Protein AF-A0A164QNR6-F1 (afdb_monomer_lite)

Foldseek 3Di:
DPPPPPLVQPDDQAKWKQQQVVRAIFGFNDDDPFKTKGWGDDPDPPDDIDIDIDGSVGIDIDDPPPDPD

Secondary structure (DSSP, 8-state):
------------TT-EEEETTTTEEEEEEEE-SSEEEEEE--SSTTPPPPEEEEEGGGEEEE-------

InterPro domains:
  IPR018690 Protein of unknown function DUF2187 [PF09953] (15-61)

Structure (mmCIF, N/CA/C/O backbone):
data_AF-A0A164QNR6-F1
#
_entry.id   AF-A0A164QNR6-F1
#
loop_
_atom_site.group_PDB
_atom_site.id
_atom_site.type_symbol
_atom_site.label_atom_id
_atom_site.label_alt_id
_atom_site.label_comp_id
_atom_site.label_asym_id
_atom_site.label_entity_id
_atom_site.label_seq_id
_atom_site.pdbx_PDB_ins_code
_atom_site.Cartn_x
_atom_site.Cartn_y
_atom_site.Cartn_z
_atom_site.occupancy
_atom_site.B_iso_or_equiv
_atom_site.auth_seq_id
_atom_site.auth_comp_id
_atom_site.auth_asym_id
_atom_site.auth_atom_id
_atom_site.pdbx_PDB_model_num
ATOM 1 N N . MET A 1 1 ? -24.012 8.266 25.225 1.00 42.75 1 MET A N 1
ATOM 2 C CA . MET A 1 1 ? -22.642 8.729 24.908 1.00 42.75 1 MET A CA 1
ATOM 3 C C . MET A 1 1 ? -22.453 8.612 23.405 1.00 42.75 1 MET A C 1
ATOM 5 O O . MET A 1 1 ? -22.522 7.501 22.899 1.00 42.75 1 MET A O 1
ATOM 9 N N . LYS A 1 2 ? -22.311 9.726 22.677 1.00 42.31 2 LYS A N 1
ATOM 10 C CA . LYS A 1 2 ? -21.870 9.675 21.277 1.00 42.31 2 LYS A CA 1
ATOM 11 C C . LYS A 1 2 ? -20.363 9.466 21.333 1.00 42.31 2 LYS A C 1
ATOM 13 O O . LYS A 1 2 ? -19.636 10.372 21.712 1.00 42.31 2 LYS A O 1
ATOM 18 N N . SER A 1 3 ? -19.911 8.241 21.103 1.00 46.62 3 SER A N 1
ATOM 19 C CA . SER A 1 3 ? -18.495 7.986 20.882 1.00 46.62 3 SER A CA 1
ATOM 20 C C . SER A 1 3 ? -18.133 8.666 19.569 1.00 46.62 3 SER A C 1
ATOM 22 O O . SER A 1 3 ? -18.508 8.173 18.505 1.00 46.62 3 SER A O 1
ATOM 24 N N . ASP A 1 4 ? -17.452 9.807 19.650 1.00 46.41 4 ASP A N 1
ATOM 25 C CA . ASP A 1 4 ? -16.728 10.383 18.524 1.00 46.41 4 ASP A CA 1
ATOM 26 C C . ASP A 1 4 ? -15.654 9.374 18.122 1.00 46.41 4 ASP A C 1
ATOM 28 O O . ASP A 1 4 ? -14.515 9.402 18.594 1.00 46.41 4 ASP A O 1
ATOM 32 N N . VAL A 1 5 ? -16.038 8.413 17.282 1.00 46.78 5 VAL A N 1
ATOM 33 C CA . VAL A 1 5 ? -15.096 7.552 16.584 1.00 46.78 5 VAL A CA 1
ATOM 34 C C . VAL A 1 5 ? -14.369 8.475 15.622 1.00 46.78 5 VAL A C 1
ATOM 36 O O . VAL A 1 5 ? -14.766 8.654 14.472 1.00 46.78 5 VAL A O 1
ATOM 39 N N . LYS A 1 6 ? -13.304 9.110 16.112 1.00 42.09 6 LYS A N 1
ATOM 40 C CA . LYS A 1 6 ? -12.288 9.707 15.259 1.00 42.09 6 LYS A CA 1
ATOM 41 C C . LYS A 1 6 ? -11.667 8.557 14.476 1.00 42.09 6 LYS A C 1
ATOM 43 O O . LYS A 1 6 ? -10.711 7.925 14.921 1.00 42.09 6 LYS A O 1
ATOM 48 N N . ASN A 1 7 ? -12.260 8.246 13.326 1.00 44.38 7 ASN A N 1
ATOM 49 C CA . ASN A 1 7 ? -11.636 7.419 12.312 1.00 44.38 7 ASN A CA 1
ATOM 50 C C . ASN A 1 7 ? -10.444 8.214 11.769 1.00 44.38 7 ASN A C 1
ATOM 52 O O . ASN A 1 7 ? -10.545 8.915 10.769 1.00 44.38 7 ASN A O 1
ATOM 56 N N . ASN A 1 8 ? -9.316 8.143 12.472 1.00 47.84 8 ASN A N 1
ATOM 57 C CA . ASN A 1 8 ? -8.077 8.812 12.084 1.00 47.84 8 ASN A CA 1
ATOM 58 C C . ASN A 1 8 ? -7.430 8.174 10.833 1.00 47.84 8 ASN A C 1
ATOM 60 O O . ASN A 1 8 ? -6.338 8.581 10.447 1.00 47.84 8 ASN A O 1
ATOM 64 N N . ASN A 1 9 ? -8.094 7.207 10.185 1.00 57.81 9 ASN A N 1
ATOM 65 C CA . ASN A 1 9 ? -7.571 6.426 9.066 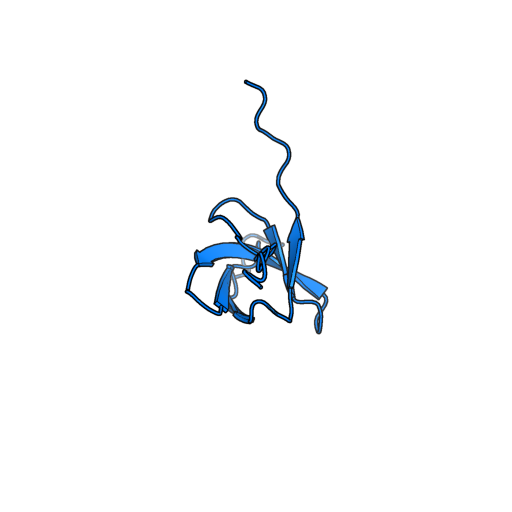1.00 57.81 9 ASN A CA 1
ATOM 66 C C . ASN A 1 9 ? -8.213 6.795 7.719 1.00 57.81 9 ASN A C 1
ATOM 68 O O . ASN A 1 9 ? -8.372 5.930 6.863 1.00 57.81 9 ASN A O 1
ATOM 72 N N . SER A 1 10 ? -8.576 8.059 7.487 1.00 66.50 10 SER A N 1
ATOM 73 C CA . SER A 1 10 ? -8.989 8.508 6.151 1.00 66.50 10 SER A CA 1
ATOM 74 C C . SER A 1 10 ? -7.757 8.657 5.245 1.00 66.50 10 SER A C 1
ATOM 76 O O . SER A 1 10 ? -7.239 9.761 5.074 1.00 66.50 10 SER A O 1
ATOM 78 N N . ALA A 1 11 ? -7.242 7.543 4.725 1.00 72.00 11 ALA A N 1
ATOM 79 C CA . ALA A 1 11 ? -6.257 7.584 3.651 1.00 72.00 11 ALA A CA 1
ATOM 80 C C . ALA A 1 11 ? -6.883 8.251 2.416 1.00 72.00 11 ALA A C 1
ATOM 82 O O . ALA A 1 11 ? -8.046 8.001 2.096 1.00 72.00 11 ALA A O 1
ATOM 83 N N . ASN A 1 12 ? -6.126 9.112 1.745 1.00 81.12 12 ASN A N 1
ATOM 84 C CA . ASN A 1 12 ? -6.494 9.733 0.478 1.00 81.12 12 ASN A CA 1
ATOM 85 C C . ASN A 1 12 ? -5.709 9.076 -0.671 1.00 81.12 12 ASN A C 1
ATOM 87 O O . ASN A 1 12 ? -4.632 8.534 -0.450 1.00 81.12 12 ASN A O 1
ATOM 91 N N . LEU A 1 13 ? -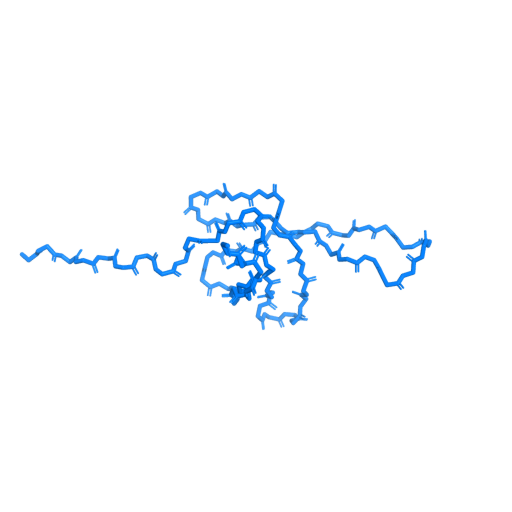6.211 9.173 -1.904 1.00 79.75 13 LEU A N 1
ATOM 92 C CA . LEU A 1 13 ? -5.549 8.700 -3.130 1.00 79.75 13 LEU A CA 1
ATOM 93 C C . LEU A 1 13 ? -4.154 9.312 -3.359 1.00 79.75 13 LEU A C 1
ATOM 95 O O . LEU A 1 13 ? -3.363 8.781 -4.119 1.00 79.75 13 LEU A O 1
ATOM 99 N N . ASN A 1 14 ? -3.827 10.420 -2.694 1.00 77.06 14 ASN A N 1
ATOM 100 C CA . ASN A 1 14 ? -2.513 11.066 -2.808 1.00 77.06 14 ASN A CA 1
ATOM 101 C C . ASN A 1 14 ? -1.583 10.772 -1.625 1.00 77.06 14 ASN A C 1
ATOM 103 O O . ASN A 1 14 ? -0.461 11.290 -1.570 1.00 77.06 14 ASN A O 1
ATOM 107 N N . ASP A 1 15 ? -2.057 9.996 -0.653 1.00 84.38 15 ASP A N 1
ATOM 108 C CA . ASP A 1 15 ? -1.241 9.610 0.482 1.00 84.38 15 ASP A CA 1
ATOM 109 C C . ASP A 1 15 ? -0.310 8.461 0.101 1.00 84.38 15 ASP A C 1
ATOM 111 O O . ASP A 1 15 ? -0.604 7.619 -0.751 1.00 84.38 15 ASP A O 1
ATOM 115 N N . THR A 1 16 ? 0.820 8.407 0.792 1.00 85.94 16 THR A N 1
ATOM 116 C CA . THR A 1 16 ? 1.696 7.245 0.767 1.00 85.94 16 THR A CA 1
ATOM 117 C C . THR A 1 16 ? 1.395 6.414 2.004 1.00 85.94 16 THR A C 1
ATOM 119 O O . THR A 1 16 ? 1.344 6.943 3.118 1.00 85.94 16 THR A O 1
ATOM 122 N N . ILE A 1 17 ? 1.188 5.113 1.837 1.00 87.62 17 ILE A N 1
ATOM 123 C CA . ILE A 1 17 ? 1.011 4.199 2.963 1.00 87.62 17 ILE A CA 1
ATOM 124 C C . ILE A 1 17 ? 2.198 3.257 3.084 1.00 87.62 17 ILE A C 1
ATOM 126 O O . ILE A 1 17 ? 2.774 2.816 2.094 1.00 87.62 17 ILE A O 1
ATOM 130 N N . ILE A 1 18 ? 2.541 2.941 4.330 1.00 84.00 18 ILE A N 1
ATOM 131 C CA . ILE A 1 18 ? 3.494 1.884 4.656 1.00 84.00 18 ILE A CA 1
ATOM 132 C C . ILE A 1 18 ? 2.719 0.729 5.266 1.00 84.00 18 ILE A C 1
ATOM 134 O O . ILE A 1 18 ? 2.053 0.901 6.295 1.00 84.00 18 ILE A O 1
ATOM 138 N N . ARG A 1 19 ? 2.837 -0.450 4.657 1.00 82.94 19 ARG A N 1
ATOM 139 C CA . ARG A 1 19 ? 2.375 -1.713 5.230 1.00 82.94 19 ARG A CA 1
ATOM 140 C C . ARG A 1 19 ? 3.266 -2.052 6.424 1.00 82.94 19 ARG A C 1
ATOM 142 O O . ARG A 1 19 ? 4.454 -2.296 6.257 1.00 82.94 19 ARG A O 1
ATOM 149 N N . THR A 1 20 ? 2.718 -2.044 7.639 1.00 77.25 20 THR A N 1
ATOM 150 C CA . THR A 1 20 ? 3.540 -2.092 8.867 1.00 77.25 20 THR A CA 1
ATOM 151 C C . THR A 1 20 ? 4.226 -3.434 9.111 1.00 77.25 20 THR A C 1
ATOM 153 O O . THR A 1 20 ? 5.208 -3.476 9.838 1.00 77.25 20 THR A O 1
ATOM 156 N N . GLU A 1 21 ? 3.695 -4.519 8.547 1.00 79.69 21 GLU A N 1
ATOM 157 C CA . GLU A 1 21 ? 4.245 -5.876 8.696 1.00 79.69 21 GLU A CA 1
ATOM 158 C C . GLU A 1 21 ? 5.498 -6.099 7.835 1.00 79.69 21 GLU A C 1
ATOM 160 O O . GLU A 1 21 ? 6.467 -6.664 8.329 1.00 79.69 21 GLU A O 1
ATOM 165 N N . ASP A 1 22 ? 5.528 -5.541 6.621 1.00 75.88 22 ASP A N 1
ATOM 166 C CA . ASP A 1 22 ? 6.618 -5.775 5.660 1.00 75.88 22 ASP A CA 1
ATOM 167 C C . ASP A 1 22 ? 7.448 -4.509 5.380 1.00 75.88 22 ASP A C 1
ATOM 169 O O . ASP A 1 22 ? 8.355 -4.516 4.556 1.00 75.88 22 ASP A O 1
ATOM 173 N N . SER A 1 23 ? 7.115 -3.388 6.033 1.00 78.75 23 SER A N 1
ATOM 174 C CA . SER A 1 23 ? 7.666 -2.047 5.761 1.00 78.75 23 SER A CA 1
ATOM 175 C C . SER A 1 23 ? 7.600 -1.624 4.285 1.00 78.75 23 SER A C 1
ATOM 177 O O . SER A 1 23 ? 8.340 -0.742 3.855 1.00 78.75 23 SER A O 1
ATOM 179 N N . LEU A 1 24 ? 6.687 -2.2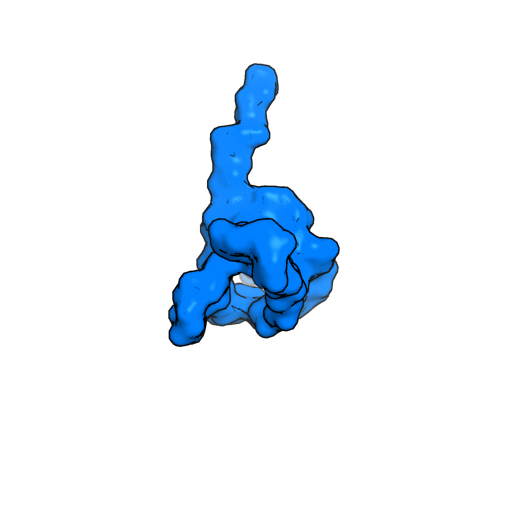25 3.519 1.00 82.06 24 LEU A N 1
ATOM 180 C CA . LEU A 1 24 ? 6.493 -1.945 2.103 1.00 82.06 24 LEU A CA 1
ATOM 181 C C . LEU A 1 24 ? 5.783 -0.596 1.935 1.00 82.06 24 LEU A C 1
ATOM 183 O O . LEU A 1 24 ? 4.701 -0.388 2.491 1.00 82.06 24 LEU A O 1
ATOM 187 N N . GLU A 1 25 ? 6.393 0.317 1.185 1.00 88.06 25 GLU A N 1
ATOM 188 C CA . GLU A 1 25 ? 5.862 1.654 0.911 1.00 88.06 25 GLU A CA 1
ATOM 189 C C . GLU A 1 25 ? 5.176 1.690 -0.459 1.00 88.06 25 GLU A C 1
ATOM 191 O O . GLU A 1 25 ? 5.690 1.148 -1.437 1.00 88.06 25 GLU A O 1
ATOM 196 N N . GLY A 1 26 ? 4.011 2.332 -0.535 1.00 89.00 26 GLY A N 1
ATOM 197 C CA . GLY A 1 26 ? 3.274 2.467 -1.786 1.00 89.00 26 GLY A CA 1
ATOM 198 C C . GLY A 1 26 ? 2.339 3.667 -1.808 1.00 89.00 26 GLY A C 1
ATOM 199 O O . GLY A 1 26 ? 1.928 4.190 -0.767 1.00 89.00 26 GLY A O 1
ATOM 200 N N . VAL A 1 27 ? 2.008 4.108 -3.015 1.00 89.88 27 VAL A N 1
ATOM 201 C CA . VAL A 1 27 ? 1.051 5.190 -3.261 1.00 89.88 27 VAL A CA 1
ATOM 202 C C . VAL A 1 27 ? -0.353 4.606 -3.270 1.00 89.88 27 VAL A C 1
ATOM 204 O O . VAL A 1 27 ? -0.588 3.548 -3.851 1.00 89.88 27 VAL A O 1
ATOM 207 N N . VAL A 1 28 ? -1.294 5.275 -2.610 1.00 89.06 28 VAL A N 1
ATOM 208 C CA . VAL A 1 28 ? -2.684 4.822 -2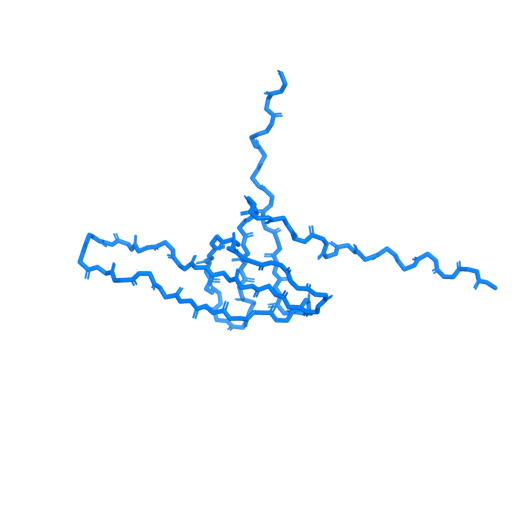.579 1.00 89.06 28 VAL A CA 1
ATOM 209 C C . VAL A 1 28 ? -3.322 4.965 -3.959 1.00 89.06 28 VAL A C 1
ATOM 211 O O . VAL A 1 28 ? -3.353 6.045 -4.525 1.00 89.06 28 VAL A O 1
ATOM 214 N N . VAL A 1 29 ? -3.898 3.886 -4.484 1.00 90.19 29 VAL A N 1
ATOM 215 C CA . VAL A 1 29 ? -4.603 3.899 -5.781 1.00 90.19 29 VAL A CA 1
ATOM 216 C C . VAL A 1 29 ? -6.102 3.651 -5.643 1.00 90.19 29 VAL A C 1
ATOM 218 O O . VAL A 1 29 ? -6.869 3.992 -6.539 1.00 90.19 29 VAL A O 1
ATOM 221 N N . ALA A 1 30 ? -6.544 3.090 -4.513 1.00 87.94 30 ALA A N 1
ATOM 222 C CA . ALA A 1 30 ? -7.958 2.973 -4.178 1.00 87.94 30 ALA A CA 1
ATOM 223 C C . ALA A 1 30 ? -8.173 2.927 -2.662 1.00 87.94 30 ALA A C 1
ATOM 225 O O . ALA A 1 30 ? -7.394 2.320 -1.926 1.00 87.94 30 ALA A O 1
ATOM 226 N N . VAL A 1 31 ? -9.274 3.523 -2.209 1.00 86.56 31 VAL A N 1
ATOM 227 C CA . VAL A 1 31 ? -9.691 3.536 -0.803 1.00 86.56 31 VAL A CA 1
ATOM 228 C C . VAL A 1 31 ? -11.064 2.887 -0.701 1.00 86.56 31 VAL A C 1
ATOM 230 O O . VAL A 1 31 ? -12.006 3.301 -1.375 1.00 86.56 31 VAL A O 1
ATOM 233 N N . TYR A 1 32 ? -11.174 1.879 0.154 1.00 86.38 32 TYR A N 1
ATOM 234 C CA . TYR A 1 32 ? -12.420 1.203 0.491 1.00 86.38 32 TYR A CA 1
ATOM 235 C C . TYR A 1 32 ? -12.781 1.477 1.951 1.00 86.38 32 TYR A C 1
ATOM 237 O O . TYR A 1 32 ? -12.022 2.075 2.709 1.00 86.38 32 TYR A O 1
ATOM 245 N N . GLN A 1 33 ? -13.957 1.019 2.378 1.00 80.50 33 GLN A N 1
ATOM 246 C CA . GLN A 1 33 ? -14.448 1.281 3.731 1.00 80.50 33 GLN A CA 1
ATOM 247 C C . GLN A 1 33 ? -13.525 0.730 4.836 1.00 80.50 33 GLN A C 1
ATOM 249 O O . GLN A 1 33 ? -13.431 1.338 5.900 1.00 80.50 33 GLN A O 1
ATOM 254 N N . ASN A 1 34 ? -12.832 -0.389 4.581 1.00 84.12 34 ASN A N 1
ATOM 255 C CA . ASN A 1 34 ? -12.002 -1.095 5.570 1.00 84.12 34 ASN A CA 1
ATOM 256 C C . ASN A 1 34 ? -10.572 -1.409 5.099 1.00 84.12 34 ASN A C 1
ATOM 258 O O . ASN A 1 34 ? -9.765 -1.935 5.876 1.00 84.12 34 ASN A O 1
ATOM 262 N N . SER A 1 35 ? -10.255 -1.112 3.842 1.00 87.31 35 SER A N 1
ATOM 263 C CA . SER A 1 35 ? -8.971 -1.424 3.231 1.00 87.31 35 SER A CA 1
ATOM 264 C C . SER A 1 35 ? -8.538 -0.344 2.250 1.00 87.31 35 SER A C 1
ATOM 266 O O . SER A 1 35 ? -9.343 0.400 1.696 1.00 87.31 35 SER A O 1
ATOM 268 N N . VAL A 1 36 ? -7.236 -0.294 2.017 1.00 88.75 36 VAL A N 1
ATOM 269 C CA . VAL A 1 36 ? -6.601 0.575 1.037 1.00 88.75 36 VAL A CA 1
ATOM 270 C C . VAL A 1 36 ? -5.799 -0.299 0.091 1.00 88.75 36 VAL A C 1
ATOM 272 O O . VAL A 1 36 ? -5.131 -1.239 0.526 1.00 88.75 36 VAL A O 1
ATOM 275 N N . VAL A 1 37 ? -5.877 -0.004 -1.199 1.00 90.25 37 VAL A N 1
ATOM 276 C CA . VAL A 1 37 ? -5.005 -0.601 -2.208 1.00 90.25 37 VAL A CA 1
ATOM 277 C C . VAL A 1 37 ? -3.903 0.396 -2.493 1.00 90.25 37 VAL A C 1
ATOM 279 O O . VAL A 1 37 ? -4.185 1.552 -2.818 1.00 90.25 37 VAL A O 1
ATOM 282 N N . ALA A 1 38 ? -2.665 -0.059 -2.368 1.00 90.50 38 ALA A N 1
ATOM 283 C CA . ALA A 1 38 ? -1.496 0.716 -2.726 1.00 90.50 38 ALA A CA 1
ATOM 284 C C . ALA A 1 38 ? -0.669 0.004 -3.788 1.00 90.50 38 ALA A C 1
ATOM 286 O O . ALA A 1 38 ? -0.725 -1.217 -3.944 1.00 90.50 38 ALA A O 1
ATOM 287 N N . GLU A 1 39 ? 0.068 0.815 -4.527 1.00 92.12 39 GLU A N 1
ATOM 288 C CA . GLU A 1 39 ? 0.952 0.408 -5.603 1.00 92.12 39 GLU A CA 1
ATOM 289 C C . GLU A 1 39 ? 2.384 0.806 -5.228 1.00 92.12 39 GLU A C 1
ATOM 291 O O . GLU A 1 39 ? 2.618 1.934 -4.779 1.00 92.12 39 GLU A O 1
ATOM 296 N N . THR A 1 40 ? 3.331 -0.128 -5.328 1.00 89.38 40 THR A N 1
ATOM 297 C CA . THR A 1 40 ? 4.743 0.158 -5.054 1.00 89.38 40 THR A CA 1
ATOM 298 C C . THR A 1 40 ? 5.310 1.067 -6.134 1.00 89.38 40 THR A C 1
ATOM 300 O O . THR A 1 40 ? 4.963 0.966 -7.312 1.00 89.38 40 THR A O 1
ATOM 303 N N . THR A 1 41 ? 6.214 1.959 -5.737 1.00 81.44 41 THR A N 1
ATOM 304 C CA . THR A 1 41 ? 7.011 2.712 -6.704 1.00 81.44 41 THR A CA 1
ATOM 305 C C . THR A 1 41 ? 8.168 1.816 -7.149 1.00 81.44 41 THR A C 1
ATOM 307 O O . THR A 1 41 ? 8.994 1.475 -6.298 1.00 81.44 41 THR A O 1
ATOM 310 N N . PRO A 1 42 ? 8.252 1.418 -8.432 1.00 79.88 42 PRO A N 1
ATOM 311 C CA . PRO A 1 42 ? 9.356 0.595 -8.908 1.00 79.88 42 PRO A CA 1
ATOM 312 C C . PRO A 1 42 ? 10.682 1.336 -8.723 1.00 79.88 42 PRO A C 1
ATOM 314 O O . PRO A 1 42 ? 10.777 2.545 -8.956 1.00 79.88 42 PRO A O 1
ATOM 317 N N . SER A 1 43 ? 11.708 0.616 -8.271 1.00 76.44 43 SER A N 1
ATOM 318 C CA . SER A 1 43 ? 13.023 1.202 -7.993 1.00 76.44 43 SER A CA 1
ATOM 319 C C . SER A 1 43 ? 13.877 1.328 -9.258 1.00 76.44 43 SER A C 1
ATOM 321 O O . SER A 1 43 ? 14.809 2.135 -9.309 1.00 76.44 43 SER A O 1
ATOM 323 N N . ASN A 1 44 ? 13.527 0.568 -10.302 1.00 78.38 44 ASN A N 1
ATOM 324 C CA . ASN A 1 44 ? 14.152 0.607 -11.616 1.00 78.38 44 ASN A CA 1
ATOM 325 C C . ASN A 1 44 ? 13.102 0.540 -12.752 1.00 78.38 44 ASN A C 1
ATOM 327 O O . ASN A 1 44 ? 11.966 0.128 -12.544 1.00 78.38 44 ASN A O 1
ATOM 331 N N . LEU A 1 45 ? 13.488 0.930 -13.972 1.00 73.38 45 LEU A N 1
ATOM 332 C CA . LEU A 1 45 ? 12.602 0.999 -15.154 1.00 73.38 45 LEU A CA 1
ATOM 333 C C . LEU A 1 45 ? 12.107 -0.360 -15.694 1.00 73.38 45 LEU A C 1
ATOM 335 O O . LEU A 1 45 ? 11.162 -0.388 -16.476 1.00 73.38 45 LEU A O 1
ATOM 339 N N . ASN A 1 46 ? 12.739 -1.464 -15.301 1.00 82.94 46 ASN A N 1
ATOM 340 C CA . ASN A 1 46 ? 12.381 -2.839 -15.665 1.00 82.94 46 ASN A CA 1
ATOM 341 C C . ASN A 1 46 ? 11.538 -3.543 -14.585 1.00 82.94 46 ASN A C 1
ATOM 343 O O . ASN A 1 46 ? 11.143 -4.693 -14.776 1.00 82.94 46 ASN A O 1
ATOM 347 N N . GLU A 1 47 ? 11.286 -2.894 -13.447 1.00 82.25 47 GLU A N 1
ATOM 348 C CA . GLU A 1 47 ? 10.430 -3.418 -12.387 1.00 82.25 47 GLU A CA 1
ATOM 349 C C . GLU A 1 47 ? 8.979 -3.018 -12.636 1.00 82.25 47 GLU A C 1
ATOM 351 O O . GLU A 1 47 ? 8.660 -1.857 -12.903 1.00 82.25 47 GLU A O 1
ATOM 356 N N . PHE A 1 48 ? 8.083 -3.995 -12.521 1.00 85.31 48 PHE A N 1
ATOM 357 C CA . PHE A 1 48 ? 6.656 -3.725 -12.547 1.00 85.31 48 PHE A CA 1
ATOM 358 C C . PHE A 1 48 ? 6.195 -3.266 -11.162 1.00 85.31 48 PHE A C 1
ATOM 360 O O . PHE A 1 48 ? 6.627 -3.837 -10.159 1.00 85.31 48 PHE A O 1
ATOM 367 N N . PRO A 1 49 ? 5.299 -2.270 -11.088 1.00 85.12 49 PRO A N 1
ATOM 368 C CA . PRO A 1 49 ? 4.680 -1.901 -9.829 1.00 85.12 49 PRO A CA 1
ATOM 369 C C . PRO A 1 49 ? 3.871 -3.079 -9.272 1.00 85.12 49 PRO A C 1
ATOM 371 O O . PRO A 1 49 ? 3.055 -3.690 -9.968 1.00 85.12 49 PRO A O 1
ATOM 374 N N . GLU A 1 50 ? 4.077 -3.382 -7.997 1.00 88.88 50 GLU A N 1
ATOM 375 C CA . GLU A 1 50 ? 3.325 -4.398 -7.271 1.00 88.88 50 GLU A CA 1
ATOM 376 C C . GLU A 1 50 ? 2.141 -3.751 -6.558 1.00 88.88 50 GLU A C 1
ATOM 378 O O . GLU A 1 50 ? 2.261 -2.692 -5.939 1.00 88.88 50 GLU A O 1
ATOM 383 N N . ARG A 1 51 ? 0.979 -4.406 -6.607 1.00 90.19 51 ARG A N 1
ATOM 384 C CA . ARG A 1 51 ? -0.212 -3.960 -5.880 1.00 90.19 51 ARG A CA 1
ATOM 385 C C . ARG A 1 51 ? -0.424 -4.795 -4.640 1.00 90.19 51 ARG A C 1
ATOM 387 O O . ARG A 1 51 ? -0.397 -6.022 -4.691 1.00 90.19 51 ARG A O 1
ATOM 394 N N . PHE A 1 52 ? -0.735 -4.122 -3.545 1.00 88.19 52 PHE A N 1
ATOM 395 C CA . PHE A 1 52 ? -1.010 -4.768 -2.275 1.00 88.19 52 PHE A CA 1
ATOM 396 C C . PHE A 1 52 ? -2.203 -4.118 -1.577 1.00 88.19 52 PHE A C 1
ATOM 398 O O . PHE A 1 52 ? -2.478 -2.924 -1.714 1.00 88.19 52 PHE A O 1
ATOM 405 N N . VAL A 1 53 ? -2.938 -4.938 -0.827 1.00 88.81 53 VAL A N 1
ATOM 406 C CA . VAL A 1 53 ? -4.114 -4.515 -0.064 1.00 88.81 53 VAL A CA 1
ATOM 407 C C . VAL A 1 53 ? -3.742 -4.461 1.407 1.00 88.81 53 VAL A C 1
ATOM 409 O O . VAL A 1 53 ? -3.270 -5.450 1.967 1.00 88.81 53 VAL A O 1
ATOM 412 N N . VAL A 1 54 ? -3.993 -3.327 2.052 1.00 85.38 54 VAL A N 1
ATOM 413 C CA . VAL A 1 54 ? -3.735 -3.150 3.480 1.00 85.38 54 VAL A CA 1
ATOM 414 C C . VAL A 1 54 ? -5.021 -2.784 4.199 1.00 85.38 54 VAL A C 1
ATOM 416 O O . VAL A 1 54 ? -5.699 -1.817 3.859 1.00 85.38 54 VAL A O 1
ATOM 419 N N . ASN A 1 55 ? -5.360 -3.551 5.231 1.00 84.31 55 ASN A N 1
ATOM 420 C CA . ASN A 1 55 ? -6.470 -3.210 6.114 1.00 84.31 55 ASN A CA 1
ATOM 421 C C . ASN A 1 55 ? -6.146 -1.954 6.926 1.00 84.31 55 ASN A C 1
ATOM 423 O O . ASN A 1 55 ? -5.004 -1.757 7.342 1.00 84.31 55 ASN A O 1
ATOM 427 N N . HIS A 1 56 ? -7.170 -1.165 7.260 1.00 73.31 56 HIS A N 1
ATOM 428 C CA . HIS A 1 56 ? -7.023 0.099 7.998 1.00 73.31 56 HIS A CA 1
ATOM 429 C C . HIS A 1 56 ? -6.249 -0.022 9.318 1.00 73.31 56 HIS A C 1
ATOM 431 O O . HIS A 1 56 ? -5.626 0.931 9.767 1.00 73.31 56 HIS A O 1
ATOM 437 N N . LYS A 1 57 ? -6.247 -1.202 9.943 1.00 77.31 57 LYS A N 1
ATOM 438 C CA . LYS A 1 57 ? -5.527 -1.455 11.200 1.00 77.31 57 LYS A CA 1
ATOM 439 C C . LYS A 1 57 ? -4.025 -1.732 11.030 1.00 77.31 57 LYS A C 1
ATOM 441 O O . LYS A 1 57 ? -3.340 -1.864 12.03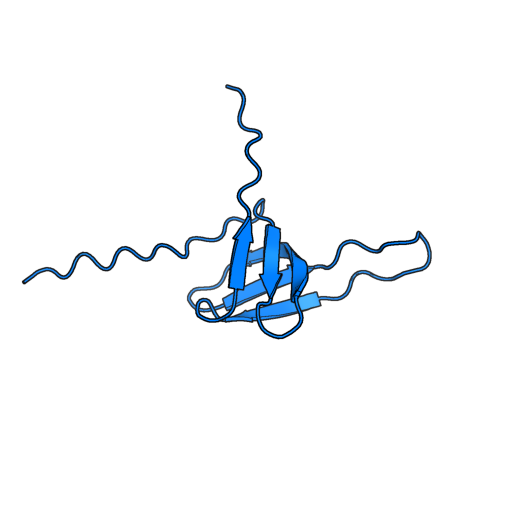6 1.00 77.31 57 LYS A O 1
ATOM 446 N N . LYS A 1 58 ? -3.531 -1.879 9.797 1.00 77.81 58 LYS A N 1
ATOM 447 C CA . LYS A 1 58 ? -2.195 -2.417 9.482 1.00 77.81 58 LYS A CA 1
ATOM 448 C C . LYS A 1 58 ? -1.345 -1.504 8.581 1.00 77.81 58 LYS A C 1
ATOM 450 O O . LYS A 1 58 ? -0.395 -1.972 7.953 1.00 77.81 58 LYS A O 1
ATOM 455 N N . TYR A 1 59 ? -1.672 -0.213 8.495 1.00 77.75 59 TYR A N 1
ATOM 456 C CA . TYR A 1 59 ? -0.828 0.761 7.799 1.00 77.75 59 TYR A CA 1
ATOM 457 C C . TYR A 1 59 ? -0.538 2.005 8.624 1.00 77.75 59 TYR A C 1
ATOM 459 O O . TYR A 1 59 ? -1.295 2.393 9.514 1.00 77.75 59 TYR A O 1
ATOM 467 N N . LYS A 1 60 ? 0.547 2.677 8.241 1.00 83.88 60 LYS A N 1
ATOM 468 C CA . LYS A 1 60 ? 0.842 4.053 8.632 1.00 83.88 60 LYS A CA 1
ATOM 469 C C . LYS A 1 60 ? 0.703 4.959 7.412 1.00 83.88 60 LYS A C 1
ATOM 471 O O . LYS A 1 60 ? 1.279 4.668 6.368 1.00 83.88 60 LYS A O 1
ATOM 476 N N . VAL A 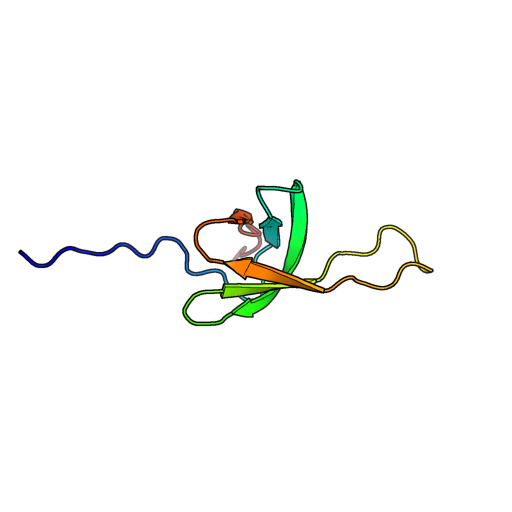1 61 ? -0.042 6.054 7.557 1.00 81.19 61 VAL A N 1
ATOM 477 C CA . VAL A 1 61 ? -0.188 7.075 6.508 1.00 81.19 61 VAL A CA 1
ATOM 478 C C . VAL A 1 61 ? 0.950 8.084 6.621 1.00 81.19 61 VAL A C 1
ATOM 480 O O . VAL A 1 61 ? 1.142 8.696 7.675 1.00 81.19 61 VAL A O 1
ATOM 483 N N . LYS A 1 62 ? 1.682 8.285 5.529 1.00 81.31 62 LYS A N 1
ATOM 484 C CA . LYS A 1 62 ? 2.561 9.430 5.308 1.00 81.31 62 LYS A CA 1
ATOM 485 C C . LYS A 1 62 ? 1.793 10.437 4.454 1.00 81.31 62 LYS A C 1
ATOM 487 O O . LYS A 1 62 ? 1.586 10.225 3.262 1.00 81.31 62 LYS A O 1
ATOM 492 N N . LYS A 1 63 ? 1.358 11.534 5.076 1.00 73.50 63 LYS A N 1
ATOM 493 C CA . LYS A 1 63 ? 0.756 12.646 4.336 1.00 73.50 63 LYS A CA 1
ATOM 494 C C . LYS A 1 63 ? 1.846 13.358 3.552 1.00 73.50 63 LYS A C 1
ATOM 496 O O . LYS A 1 63 ? 2.819 13.829 4.143 1.00 73.50 63 LYS A O 1
ATOM 501 N N . ASN A 1 64 ? 1.665 13.477 2.243 1.00 65.00 64 ASN A N 1
ATOM 502 C CA . ASN A 1 64 ? 2.511 14.349 1.446 1.00 65.00 64 ASN A CA 1
ATOM 503 C C . ASN A 1 64 ? 2.141 15.801 1.759 1.00 65.00 64 ASN A C 1
ATOM 505 O O . ASN A 1 64 ? 1.143 16.330 1.277 1.00 65.00 64 ASN A O 1
ATOM 509 N N . SER A 1 65 ? 2.954 16.456 2.589 1.00 51.84 65 SER A N 1
ATOM 510 C CA . SER A 1 65 ? 2.838 17.875 2.948 1.00 51.84 65 SER A CA 1
ATOM 511 C C . SER A 1 65 ? 3.223 18.797 1.782 1.00 51.84 65 SER A C 1
ATOM 513 O O . SER A 1 65 ? 4.086 19.662 1.915 1.00 51.84 65 SER A O 1
ATOM 515 N N . LYS A 1 66 ? 2.607 18.615 0.613 1.00 48.72 66 LYS A N 1
ATOM 516 C CA . LYS A 1 66 ? 2.650 19.571 -0.497 1.00 48.72 66 LYS A CA 1
ATOM 517 C C . LYS A 1 66 ? 1.235 20.025 -0.829 1.00 48.72 66 LYS A C 1
ATOM 519 O O . LYS A 1 66 ? 0.708 19.750 -1.895 1.00 48.72 66 LYS A O 1
ATOM 524 N N . VAL A 1 67 ? 0.649 20.774 0.096 1.00 47.00 67 VAL A N 1
ATOM 525 C CA . VAL A 1 67 ? -0.323 21.807 -0.262 1.00 47.00 67 VAL A CA 1
ATOM 526 C C . VAL A 1 67 ? 0.273 23.119 0.233 1.00 47.00 67 VAL A C 1
ATOM 528 O O . VAL A 1 67 ? 0.021 23.549 1.354 1.00 47.00 67 VAL A O 1
ATOM 531 N N . LYS A 1 68 ? 1.165 23.710 -0.572 1.00 40.47 68 LYS A N 1
ATOM 532 C CA . LYS A 1 68 ? 1.348 25.163 -0.525 1.00 40.47 68 LYS A CA 1
ATOM 533 C C . LYS A 1 68 ? 0.144 25.728 -1.272 1.00 40.47 68 LYS A C 1
ATOM 535 O O . LYS A 1 68 ? 0.035 25.496 -2.474 1.00 40.47 68 LYS A O 1
ATOM 540 N N . ALA A 1 69 ? -0.775 26.328 -0.519 1.00 40.28 69 ALA A N 1
ATOM 541 C CA . ALA A 1 69 ? -1.746 27.272 -1.058 1.00 40.28 69 ALA A CA 1
ATOM 542 C C . ALA A 1 69 ? -1.020 28.505 -1.614 1.00 40.28 69 ALA A C 1
ATOM 544 O O . ALA A 1 69 ? 0.100 28.789 -1.118 1.00 40.28 69 ALA A O 1
#

pLDDT: mean 75.25, std 15.82, range [40.28, 92.12]

Organism: Bacillus cereus (NCBI:txid1396)

Radius of gyration: 13.71 Å; chains: 1; bounding box: 37×33×41 Å

Sequence (69 aa):
MKSDVKNNNSANLNDTIIRTEDSLEGVVVAVYQNSVVAETTPSNLNEFPERFVVNHKKYKVKKNSKVKA